Protein AF-A0A3T0DT25-F1 (afdb_monomer_lite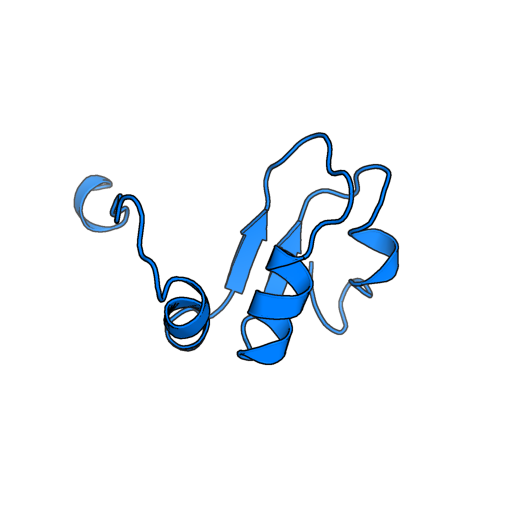)

Foldseek 3Di:
DVVVVDDDPDDDPVVLQCLLVAQADEDEDQDDPEPVVCVSNVVSVHAYEYDPHPDYPVVRDDPPPRHD

InterPro domains:
  IPR001296 Glycosyl transferase, family 1 [PF00534] (2-67)

Radius of gyration: 12.66 Å; chains: 1; bounding box: 27×26×34 Å

Sequence (68 aa):
MLEERIRFHGYDPDARAQFRKGSFSLLTSKSEGHPLVLLESMAAGCIPIAYDIEFGPSDIITHGVNGS

Organism: Brevibacterium aurantiacum (NCBI:txid273384)

pLDDT: mean 89.11, std 7.63, range [58.81, 96.19]

Structure (mmCIF, N/CA/C/O backbone):
data_AF-A0A3T0DT25-F1
#
_entry.id   AF-A0A3T0DT25-F1
#
loop_
_atom_site.group_PDB
_atom_site.id
_atom_site.type_symbol
_atom_site.label_atom_id
_atom_site.label_alt_id
_atom_site.label_comp_id
_atom_site.label_asym_id
_atom_site.label_entity_id
_atom_site.label_seq_id
_atom_site.pdbx_PDB_ins_code
_atom_site.Cartn_x
_atom_site.Cartn_y
_atom_site.Cartn_z
_atom_site.occupancy
_atom_site.B_iso_or_equiv
_atom_site.auth_seq_id
_atom_site.auth_comp_id
_atom_site.auth_asym_id
_atom_site.auth_atom_id
_atom_site.pdbx_PDB_model_num
ATOM 1 N N . MET A 1 1 ? 2.832 16.873 18.530 1.00 58.81 1 MET A N 1
ATOM 2 C CA . MET A 1 1 ? 3.884 17.319 17.579 1.00 58.81 1 MET A CA 1
ATOM 3 C C . MET A 1 1 ? 3.841 16.383 16.351 1.00 58.81 1 MET A C 1
ATOM 5 O O . MET A 1 1 ? 3.090 15.412 16.414 1.00 58.81 1 MET A O 1
ATOM 9 N N . LEU A 1 2 ? 4.471 16.663 15.201 1.00 72.94 2 LEU A N 1
ATOM 10 C CA . LEU A 1 2 ? 4.324 15.804 13.996 1.00 72.94 2 LEU A CA 1
ATOM 11 C C . LEU A 1 2 ? 4.999 14.433 14.183 1.00 72.94 2 LEU A C 1
ATOM 13 O O . LEU A 1 2 ? 4.527 13.415 13.678 1.00 72.94 2 LEU A O 1
ATOM 17 N N . GLU A 1 3 ? 6.057 14.415 14.983 1.00 76.44 3 GLU A N 1
ATOM 18 C CA . GLU A 1 3 ? 6.899 13.269 15.317 1.00 76.44 3 GLU A CA 1
ATOM 19 C C . GLU A 1 3 ? 6.123 12.159 16.046 1.00 76.44 3 GLU A C 1
ATOM 21 O O . GLU A 1 3 ? 6.490 10.993 15.982 1.00 76.44 3 GLU A O 1
ATOM 26 N N . GLU A 1 4 ? 5.005 12.491 16.699 1.00 87.00 4 GLU A N 1
ATOM 27 C CA . GLU A 1 4 ? 4.146 11.512 17.382 1.00 87.00 4 GLU A CA 1
ATOM 28 C C . GLU A 1 4 ? 3.159 10.820 16.426 1.00 87.00 4 GLU A C 1
ATOM 30 O O . GLU A 1 4 ? 2.576 9.790 16.774 1.00 87.00 4 GLU A O 1
ATOM 35 N N . ARG A 1 5 ? 2.956 11.382 15.225 1.00 89.81 5 ARG A N 1
ATOM 36 C CA . ARG A 1 5 ? 1.987 10.900 14.225 1.00 89.81 5 ARG A CA 1
ATOM 37 C C . ARG A 1 5 ? 2.634 10.110 13.091 1.00 89.81 5 ARG A C 1
ATOM 39 O O . ARG A 1 5 ? 1.939 9.340 12.436 1.00 89.81 5 ARG A O 1
ATOM 46 N N . ILE A 1 6 ? 3.934 10.295 12.859 1.00 91.81 6 ILE A N 1
ATOM 47 C CA . ILE A 1 6 ? 4.687 9.621 11.796 1.00 91.81 6 ILE A CA 1
ATOM 48 C C . ILE A 1 6 ? 5.722 8.700 12.430 1.00 91.81 6 ILE A C 1
ATOM 50 O O . ILE A 1 6 ? 6.526 9.127 13.254 1.00 91.81 6 ILE A O 1
ATOM 54 N N . ARG A 1 7 ? 5.718 7.428 12.027 1.00 91.75 7 ARG A N 1
ATOM 55 C CA . ARG A 1 7 ? 6.669 6.420 12.501 1.00 91.75 7 ARG A CA 1
ATOM 56 C C . ARG A 1 7 ? 7.369 5.777 11.313 1.00 91.75 7 ARG A C 1
ATOM 58 O O . ARG A 1 7 ? 6.714 5.293 10.395 1.00 91.75 7 ARG A O 1
ATOM 65 N N . PHE A 1 8 ? 8.697 5.740 11.355 1.00 92.88 8 PHE A N 1
ATOM 66 C CA . PHE A 1 8 ? 9.504 4.989 10.398 1.00 92.88 8 PHE A CA 1
ATOM 67 C C . PHE A 1 8 ? 9.741 3.585 10.952 1.00 92.88 8 PHE A C 1
ATOM 69 O O . PHE A 1 8 ? 10.503 3.410 11.899 1.00 92.88 8 PHE A O 1
ATOM 76 N N . HIS A 1 9 ? 9.064 2.591 10.381 1.00 92.12 9 HIS A N 1
ATOM 77 C CA . HIS A 1 9 ? 9.122 1.206 10.858 1.00 92.12 9 HIS A CA 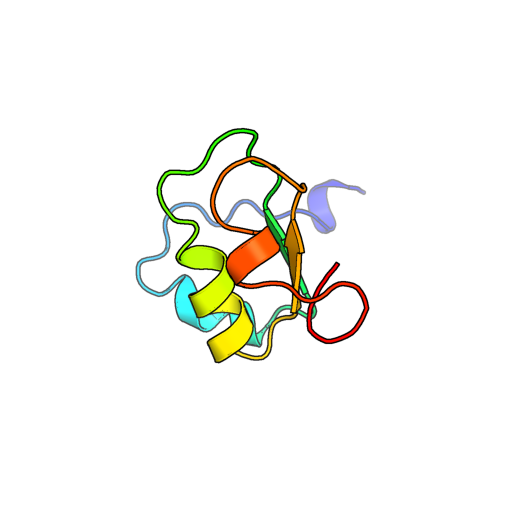1
ATOM 78 C C . HIS A 1 9 ? 10.361 0.433 10.377 1.00 92.12 9 HIS A C 1
ATOM 80 O O . HIS A 1 9 ? 10.679 -0.610 10.941 1.00 92.12 9 HIS A O 1
ATOM 86 N N . GLY A 1 10 ? 11.083 0.953 9.379 1.00 95.06 10 GLY A N 1
ATOM 87 C CA . GLY A 1 10 ? 12.185 0.237 8.739 1.00 95.06 10 GLY A CA 1
ATOM 88 C C . GLY A 1 10 ? 11.690 -0.931 7.881 1.00 95.06 10 GLY A C 1
ATOM 89 O O . GLY A 1 10 ? 10.539 -0.951 7.450 1.00 95.06 10 GLY A O 1
ATOM 90 N N . TYR A 1 11 ? 12.580 -1.884 7.608 1.00 95.69 11 TYR A N 1
ATOM 91 C CA . TYR A 1 11 ? 12.228 -3.112 6.900 1.00 95.69 11 TYR A CA 1
ATOM 92 C C . TYR A 1 11 ? 11.456 -4.060 7.825 1.00 95.69 11 TYR A C 1
ATOM 94 O O . TYR A 1 11 ? 11.936 -4.393 8.908 1.00 95.69 11 TYR A O 1
ATOM 102 N N . ASP A 1 12 ? 10.292 -4.523 7.372 1.00 94.81 12 ASP 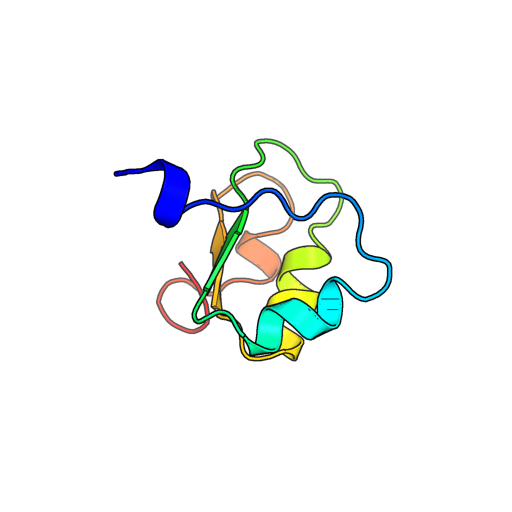A N 1
ATOM 103 C CA . ASP A 1 12 ? 9.468 -5.521 8.053 1.00 94.81 12 ASP A CA 1
ATOM 104 C C . ASP A 1 12 ? 9.217 -6.695 7.087 1.00 94.81 12 ASP A C 1
ATOM 106 O O . ASP A 1 12 ? 8.598 -6.488 6.038 1.00 94.81 12 ASP A O 1
ATOM 110 N N . PRO A 1 13 ? 9.677 -7.922 7.393 1.00 94.44 13 PRO A N 1
ATOM 111 C CA . PRO A 1 13 ? 9.405 -9.087 6.552 1.00 94.44 13 PRO A CA 1
ATOM 112 C C . PRO A 1 13 ? 7.910 -9.452 6.479 1.00 94.44 13 PRO A C 1
ATOM 114 O O . PRO A 1 13 ? 7.514 -10.155 5.553 1.00 94.44 13 PRO A O 1
ATOM 117 N N . ASP A 1 14 ? 7.082 -8.971 7.413 1.00 93.31 14 ASP A N 1
ATOM 118 C CA . ASP A 1 14 ? 5.623 -9.140 7.432 1.00 93.31 14 ASP A CA 1
ATOM 119 C C . ASP A 1 14 ? 4.885 -7.810 7.173 1.00 93.31 14 ASP A C 1
ATOM 121 O O . ASP A 1 14 ? 3.767 -7.579 7.642 1.00 93.31 14 ASP A O 1
ATOM 125 N N . ALA A 1 15 ? 5.491 -6.911 6.384 1.00 92.62 15 ALA A N 1
ATOM 126 C CA . ALA A 1 15 ? 4.900 -5.616 6.027 1.00 92.62 15 ALA A CA 1
ATOM 127 C C . ALA A 1 15 ? 3.467 -5.739 5.470 1.00 92.62 15 ALA A C 1
ATOM 129 O O . ALA A 1 15 ? 2.614 -4.896 5.750 1.00 92.62 15 ALA A O 1
ATOM 130 N N . ARG A 1 16 ? 3.165 -6.830 4.752 1.00 93.12 16 ARG A N 1
ATOM 131 C CA . ARG A 1 16 ? 1.820 -7.118 4.228 1.00 93.12 16 ARG A CA 1
ATOM 132 C C . ARG A 1 16 ? 0.764 -7.196 5.328 1.00 93.12 16 ARG A C 1
ATOM 134 O O . ARG A 1 16 ? -0.346 -6.698 5.152 1.00 93.12 16 ARG A O 1
ATOM 141 N N . ALA A 1 17 ? 1.084 -7.781 6.484 1.00 94.31 17 ALA A N 1
ATOM 142 C CA . ALA A 1 17 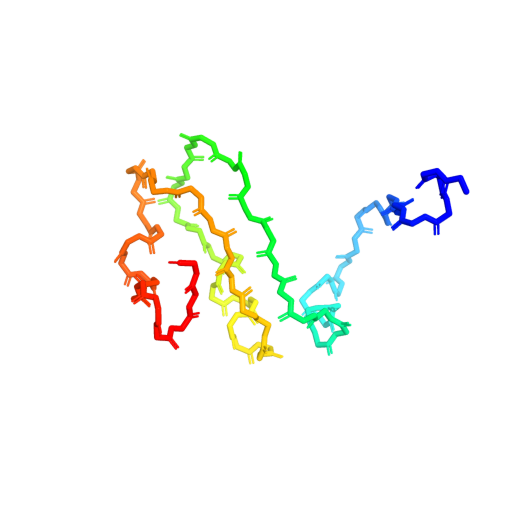? 0.140 -7.860 7.592 1.00 94.31 17 ALA A CA 1
ATOM 143 C C . ALA A 1 17 ? -0.194 -6.486 8.184 1.00 94.31 17 ALA A C 1
ATOM 145 O O . ALA A 1 17 ? -1.270 -6.336 8.771 1.00 94.31 17 ALA A O 1
ATOM 146 N N . GLN A 1 18 ? 0.688 -5.493 8.022 1.00 95.06 18 GLN A N 1
ATOM 147 C CA . GLN A 1 18 ? 0.494 -4.148 8.561 1.00 95.06 18 GLN A CA 1
ATOM 148 C C . GLN A 1 18 ? -0.632 -3.392 7.850 1.00 95.06 18 GLN A C 1
ATOM 150 O O . GLN A 1 18 ? -1.285 -2.570 8.491 1.00 95.06 18 GLN A O 1
ATOM 155 N N . PHE A 1 19 ? -0.938 -3.711 6.586 1.00 95.94 19 PHE A N 1
ATOM 156 C CA . PHE A 1 19 ? -2.045 -3.077 5.858 1.00 95.94 19 PHE A CA 1
ATOM 157 C C . PHE A 1 19 ? -3.392 -3.246 6.564 1.00 95.94 19 PHE A C 1
ATOM 159 O O . PHE A 1 19 ? -4.185 -2.312 6.569 1.00 95.94 19 PHE A O 1
ATOM 166 N N . ARG A 1 20 ? -3.605 -4.362 7.276 1.00 95.06 20 ARG A N 1
ATOM 167 C CA . ARG A 1 20 ? -4.825 -4.608 8.071 1.00 95.06 20 ARG A CA 1
ATOM 168 C C . ARG A 1 20 ? -5.048 -3.598 9.201 1.00 95.06 20 ARG A C 1
ATOM 170 O O . ARG A 1 20 ? -6.142 -3.527 9.749 1.00 95.06 20 ARG A O 1
ATOM 177 N N . LYS A 1 21 ? -4.005 -2.867 9.602 1.00 94.12 21 LYS A N 1
ATOM 178 C CA . LYS A 1 21 ? -4.064 -1.847 10.659 1.00 94.12 21 LYS A CA 1
ATOM 179 C C . LYS A 1 21 ? -4.322 -0.445 10.102 1.00 94.12 21 LYS A C 1
ATOM 181 O O . LYS A 1 21 ? -4.603 0.461 10.882 1.00 94.12 21 LYS A O 1
ATOM 186 N N . GLY A 1 22 ? -4.170 -0.253 8.792 1.00 92.81 22 GLY A N 1
ATOM 187 C CA . GLY A 1 22 ? -4.363 1.027 8.120 1.00 92.81 22 GLY A CA 1
ATOM 188 C C . GLY A 1 22 ? -5.757 1.143 7.514 1.00 92.81 22 GLY A C 1
ATOM 189 O O . GLY A 1 22 ? -6.334 0.155 7.075 1.00 92.81 22 GLY A O 1
ATOM 190 N N . SER A 1 23 ? -6.286 2.366 7.460 1.00 93.56 23 SER A N 1
ATOM 191 C CA . SER A 1 23 ? -7.523 2.656 6.720 1.00 93.56 23 SER A CA 1
ATOM 192 C C . SER A 1 23 ? -7.270 2.816 5.216 1.00 93.56 23 SER A C 1
ATOM 194 O O . SER A 1 23 ? -8.139 2.519 4.402 1.00 93.56 23 SER A O 1
ATOM 196 N N . PHE A 1 24 ? -6.086 3.314 4.854 1.00 95.12 24 PHE A N 1
ATOM 197 C CA . PHE A 1 24 ? -5.643 3.520 3.479 1.00 95.12 24 PHE A CA 1
ATOM 198 C C . PHE A 1 24 ? -4.115 3.436 3.387 1.00 95.12 24 PHE A C 1
ATOM 200 O O . PHE A 1 24 ? -3.408 3.654 4.377 1.00 95.12 24 PHE A O 1
ATOM 207 N N . SER A 1 25 ? -3.604 3.152 2.191 1.00 95.69 25 SER A N 1
ATOM 208 C CA . SER A 1 25 ? -2.174 3.162 1.869 1.00 95.69 25 SER A CA 1
ATOM 209 C C . SER A 1 25 ? -1.867 4.242 0.840 1.00 95.69 25 SER A C 1
ATOM 211 O O . SER A 1 25 ? -2.657 4.445 -0.076 1.00 95.69 25 SER A O 1
ATOM 213 N N . LEU A 1 26 ? -0.708 4.890 0.946 1.00 94.56 26 LEU A N 1
ATOM 214 C CA . LEU A 1 26 ? -0.270 5.923 0.007 1.00 94.56 26 LEU A CA 1
ATOM 215 C C . LEU A 1 26 ? 0.908 5.420 -0.829 1.00 94.56 26 LEU A C 1
ATOM 217 O O . LEU A 1 26 ? 1.929 5.029 -0.264 1.00 94.56 26 LEU A O 1
ATOM 221 N N . LEU A 1 27 ? 0.789 5.486 -2.155 1.00 93.19 27 LEU A N 1
ATOM 222 C CA . LEU A 1 27 ? 1.891 5.267 -3.092 1.00 93.19 27 LEU A CA 1
ATOM 223 C C . LEU A 1 27 ? 2.183 6.569 -3.846 1.00 93.19 27 LEU A C 1
ATOM 225 O O . LEU A 1 27 ? 1.498 6.924 -4.801 1.00 93.19 27 LEU A O 1
ATOM 229 N N . THR A 1 28 ? 3.217 7.286 -3.412 1.00 91.56 28 THR A N 1
ATOM 230 C CA . THR A 1 28 ? 3.636 8.582 -3.982 1.00 91.56 28 THR A CA 1
ATOM 231 C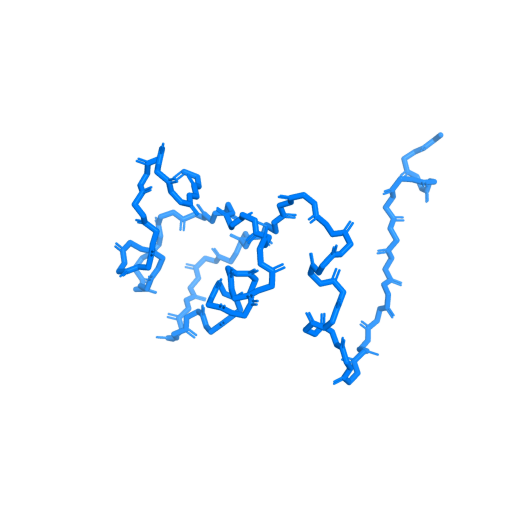 C . THR A 1 28 ? 4.816 8.457 -4.953 1.00 91.56 28 THR A C 1
ATOM 233 O O . THR A 1 28 ? 5.538 9.426 -5.203 1.00 91.56 28 THR A O 1
ATOM 236 N N . SER A 1 29 ? 5.032 7.252 -5.488 1.00 88.19 29 SER A N 1
ATOM 237 C CA . SER A 1 29 ? 6.046 6.981 -6.507 1.00 88.19 29 SER A CA 1
ATOM 238 C C . SER A 1 29 ? 5.722 7.694 -7.823 1.00 88.19 29 SER A C 1
ATOM 240 O O . SER A 1 29 ? 4.567 8.004 -8.107 1.00 88.19 29 SER A O 1
ATOM 242 N N . LYS A 1 30 ? 6.754 7.967 -8.627 1.00 87.31 30 LYS A N 1
ATOM 243 C CA . LYS A 1 30 ? 6.629 8.605 -9.952 1.00 87.31 30 LYS A CA 1
ATOM 244 C C . LYS A 1 30 ? 6.828 7.635 -11.119 1.00 87.31 30 LYS A C 1
ATOM 246 O O . LYS A 1 30 ? 6.653 8.038 -12.263 1.00 87.31 30 LYS A O 1
ATOM 251 N N . SER A 1 31 ? 7.254 6.403 -10.847 1.00 84.38 31 SER A N 1
ATOM 252 C CA . SER A 1 31 ? 7.460 5.359 -11.850 1.00 84.38 31 SER A CA 1
ATOM 253 C C . SER A 1 31 ? 7.379 3.998 -11.174 1.00 84.38 31 SER A C 1
ATOM 255 O O . SER A 1 31 ? 7.985 3.795 -10.124 1.00 84.38 31 SER A O 1
ATOM 257 N N . GLU A 1 32 ? 6.642 3.076 -11.782 1.00 79.06 32 GLU A N 1
ATOM 258 C CA . GLU A 1 32 ? 6.467 1.709 -11.302 1.00 79.06 32 GLU A CA 1
ATOM 259 C C . GLU A 1 32 ? 6.624 0.735 -12.470 1.00 79.06 32 GLU A C 1
ATOM 261 O O . GLU A 1 32 ? 6.222 1.028 -13.596 1.00 79.06 32 GLU A O 1
ATOM 266 N N . GLY A 1 33 ? 7.223 -0.430 -12.206 1.00 78.81 33 GLY A N 1
ATOM 267 C CA . GLY A 1 33 ? 7.235 -1.534 -13.172 1.00 78.81 33 GLY A CA 1
ATOM 268 C C . GLY A 1 33 ? 5.908 -2.291 -13.144 1.00 78.81 33 GLY A C 1
ATOM 269 O O . GLY A 1 33 ? 5.239 -2.443 -14.159 1.00 78.81 33 GLY A O 1
ATOM 270 N N . HIS A 1 34 ? 5.516 -2.737 -11.951 1.00 81.19 34 HIS A N 1
ATOM 271 C CA . HIS A 1 34 ? 4.170 -3.213 -11.657 1.00 81.19 34 HIS A CA 1
ATOM 272 C C . HIS A 1 34 ? 3.902 -3.022 -10.156 1.00 81.19 34 HIS A C 1
ATOM 274 O O . HIS A 1 34 ? 4.645 -3.576 -9.339 1.00 81.19 34 HIS A O 1
ATOM 280 N N . PRO A 1 35 ? 2.878 -2.252 -9.756 1.00 85.25 35 PRO A N 1
ATOM 281 C CA . PRO A 1 35 ? 2.727 -1.811 -8.374 1.00 85.25 35 PRO A CA 1
ATOM 282 C C . PRO A 1 35 ? 2.039 -2.881 -7.507 1.00 85.25 35 PRO A C 1
ATOM 284 O O . PRO A 1 35 ? 0.918 -2.705 -7.030 1.00 85.25 35 PRO A O 1
ATOM 287 N N . LEU A 1 36 ? 2.731 -4.001 -7.264 1.00 91.25 36 LEU A N 1
ATOM 288 C CA . LEU A 1 36 ? 2.238 -5.137 -6.463 1.00 91.25 36 LEU A CA 1
ATOM 289 C C . LEU A 1 36 ? 1.742 -4.723 -5.072 1.00 91.25 36 LEU A C 1
ATOM 291 O O . LEU A 1 36 ? 0.800 -5.312 -4.548 1.00 91.25 36 LEU A O 1
ATOM 295 N N . VAL A 1 37 ? 2.335 -3.677 -4.497 1.00 92.38 37 VAL A N 1
ATOM 296 C CA . VAL A 1 37 ? 1.945 -3.132 -3.193 1.00 92.38 37 VAL A CA 1
ATOM 297 C C . VAL A 1 37 ? 0.484 -2.664 -3.155 1.00 92.38 37 VAL A C 1
ATOM 299 O O . VAL A 1 37 ? -0.158 -2.756 -2.112 1.00 92.38 37 VAL A O 1
ATOM 302 N N . LEU A 1 38 ? -0.078 -2.217 -4.287 1.00 93.12 38 LEU A N 1
ATOM 303 C CA . LEU A 1 38 ? -1.491 -1.840 -4.372 1.00 93.12 38 LEU A CA 1
ATOM 304 C C . LEU A 1 38 ? -2.383 -3.073 -4.207 1.00 93.12 38 LEU A C 1
ATOM 306 O O . LEU A 1 38 ? -3.328 -3.043 -3.423 1.00 93.12 38 LEU A O 1
ATOM 310 N N . LEU A 1 39 ? -2.033 -4.179 -4.870 1.00 93.06 39 LEU A N 1
ATOM 311 C CA . LEU A 1 39 ? -2.754 -5.450 -4.752 1.00 93.06 39 LEU A CA 1
ATOM 312 C C . LEU A 1 39 ? -2.662 -6.018 -3.335 1.00 93.06 39 LEU A C 1
ATOM 314 O O . LEU A 1 39 ? -3.657 -6.491 -2.792 1.00 93.06 39 LEU A O 1
ATOM 318 N N . GLU A 1 40 ? -1.480 -5.956 -2.722 1.00 94.50 40 GLU A N 1
ATOM 319 C CA . GLU A 1 40 ? -1.266 -6.409 -1.345 1.00 94.50 40 GLU A CA 1
ATOM 320 C C . GLU A 1 40 ? -2.102 -5.604 -0.344 1.00 94.50 40 GLU A C 1
ATOM 322 O O . GLU A 1 40 ? -2.732 -6.184 0.543 1.00 94.50 40 GLU A O 1
ATOM 327 N N . SER A 1 41 ? -2.149 -4.282 -0.519 1.00 95.19 41 SER A N 1
ATOM 328 C CA . SER A 1 41 ? -2.963 -3.380 0.295 1.00 95.19 41 SER A CA 1
ATOM 329 C C . SER A 1 41 ? -4.456 -3.694 0.156 1.00 95.19 41 SER A C 1
ATOM 331 O O . SER A 1 41 ? -5.135 -3.956 1.154 1.00 95.19 41 SER A O 1
ATOM 333 N N . MET A 1 42 ? -4.952 -3.798 -1.082 1.00 93.81 42 MET A N 1
ATOM 334 C CA . MET A 1 42 ? -6.354 -4.115 -1.370 1.00 93.81 42 MET A CA 1
ATOM 335 C C . MET A 1 42 ? -6.762 -5.494 -0.844 1.00 93.81 42 MET A C 1
ATOM 337 O O . MET A 1 42 ? -7.834 -5.633 -0.257 1.00 93.81 42 MET A O 1
ATOM 341 N N . ALA A 1 43 ? -5.905 -6.510 -0.993 1.00 94.75 43 ALA A N 1
ATOM 342 C CA . ALA A 1 43 ? -6.154 -7.856 -0.474 1.00 94.75 43 ALA A CA 1
ATOM 343 C C . ALA A 1 43 ? -6.275 -7.883 1.061 1.00 94.75 43 ALA A C 1
ATOM 345 O O . ALA A 1 43 ? -6.972 -8.732 1.617 1.00 94.75 43 ALA A O 1
ATOM 346 N N . ALA A 1 44 ? -5.624 -6.942 1.747 1.00 95.31 44 ALA A N 1
ATOM 347 C CA . ALA A 1 44 ? -5.732 -6.749 3.189 1.00 95.31 44 ALA A CA 1
ATOM 348 C C . ALA A 1 44 ? -6.910 -5.846 3.610 1.00 95.31 44 ALA A C 1
ATOM 350 O O . ALA A 1 44 ? -7.075 -5.597 4.805 1.00 95.31 44 ALA A O 1
ATOM 351 N N . GLY A 1 45 ? -7.724 -5.366 2.661 1.00 93.81 45 GLY A N 1
ATOM 352 C CA . GLY A 1 45 ? -8.838 -4.446 2.909 1.00 93.81 45 GLY A CA 1
ATOM 353 C C . GLY A 1 45 ? -8.414 -2.992 3.132 1.00 93.81 45 GLY A C 1
ATOM 354 O O . GLY A 1 45 ? -9.204 -2.202 3.641 1.00 93.81 45 GLY A O 1
ATOM 355 N N . CYS A 1 46 ? -7.179 -2.638 2.775 1.00 96.19 46 CYS A N 1
ATOM 356 C CA . CYS A 1 46 ? -6.642 -1.291 2.905 1.00 96.19 46 CYS A CA 1
ATOM 357 C C . CYS A 1 46 ? -6.762 -0.562 1.561 1.00 96.19 46 CYS A C 1
ATOM 359 O O . CYS A 1 46 ? -6.337 -1.066 0.523 1.00 96.19 46 CYS A O 1
ATOM 361 N N . ILE A 1 47 ? -7.399 0.609 1.565 1.00 94.31 47 ILE A N 1
ATOM 362 C CA . ILE A 1 47 ? -7.745 1.327 0.332 1.00 94.31 47 ILE A CA 1
ATOM 363 C C . ILE A 1 47 ? -6.497 2.041 -0.217 1.00 94.31 47 ILE A C 1
ATOM 365 O O . ILE A 1 47 ? -5.935 2.888 0.483 1.00 94.31 47 ILE A O 1
ATOM 369 N N . PRO A 1 48 ? -6.032 1.753 -1.444 1.00 94.94 48 PRO A N 1
ATOM 370 C CA . PRO A 1 48 ? -4.893 2.455 -2.012 1.00 94.94 48 PRO A CA 1
ATOM 371 C C . PRO A 1 48 ? -5.255 3.853 -2.525 1.00 94.94 48 PRO A C 1
ATOM 373 O O . PRO A 1 48 ? -6.271 4.058 -3.185 1.00 94.94 48 PRO A O 1
ATOM 376 N N . ILE A 1 49 ? -4.359 4.803 -2.269 1.00 94.12 49 ILE A N 1
ATOM 377 C CA . ILE A 1 49 ? -4.325 6.137 -2.863 1.00 94.12 49 ILE A CA 1
ATOM 378 C C . ILE A 1 49 ? -2.974 6.274 -3.561 1.00 94.12 49 ILE A C 1
ATOM 380 O O . ILE A 1 49 ? -1.925 6.198 -2.914 1.00 94.12 49 ILE A O 1
ATOM 384 N N . ALA A 1 50 ? -2.989 6.457 -4.875 1.00 92.69 50 ALA A N 1
ATOM 385 C CA . ALA A 1 50 ? -1.780 6.510 -5.689 1.00 92.69 50 ALA A CA 1
ATOM 386 C C . ALA A 1 50 ? -1.835 7.672 -6.683 1.00 92.69 50 ALA A C 1
ATOM 388 O O . ALA A 1 50 ? -2.912 8.149 -7.037 1.00 92.69 50 ALA A O 1
ATOM 389 N N . TYR A 1 51 ? -0.669 8.133 -7.139 1.00 88.31 51 TYR A N 1
ATOM 390 C CA . TYR A 1 51 ? -0.627 8.993 -8.319 1.00 88.31 51 TYR A CA 1
ATOM 391 C C . TYR A 1 51 ? -1.020 8.203 -9.569 1.00 88.31 51 TYR A C 1
ATOM 393 O O . TYR A 1 51 ? -0.657 7.034 -9.705 1.00 88.31 51 TYR A O 1
ATOM 401 N N . ASP A 1 52 ? -1.728 8.863 -10.485 1.00 82.44 52 ASP A N 1
ATOM 402 C CA . ASP A 1 52 ? -1.993 8.333 -11.821 1.00 82.44 52 ASP A CA 1
ATOM 403 C C . ASP A 1 52 ? -0.716 8.467 -12.660 1.00 82.44 52 ASP A C 1
ATOM 405 O O . ASP A 1 52 ? -0.404 9.528 -13.206 1.00 82.44 52 ASP A O 1
ATOM 409 N N . ILE A 1 53 ? 0.098 7.414 -12.629 1.00 80.94 53 ILE A N 1
ATOM 410 C CA . ILE A 1 53 ? 1.372 7.312 -13.340 1.00 80.94 53 ILE A CA 1
ATOM 411 C C . ILE A 1 53 ? 1.313 6.132 -14.306 1.00 80.94 53 ILE A C 1
ATOM 413 O O . ILE A 1 53 ? 0.771 5.076 -13.981 1.00 80.94 53 ILE A O 1
ATOM 417 N N . GLU A 1 54 ? 1.916 6.284 -15.481 1.00 74.75 54 GLU A N 1
ATOM 418 C CA . GLU A 1 54 ? 2.136 5.144 -16.370 1.00 74.75 54 GLU A CA 1
ATOM 419 C C . GLU A 1 54 ? 3.304 4.294 -15.828 1.00 74.75 54 GLU A C 1
ATOM 421 O O . GLU A 1 54 ? 4.382 4.824 -15.546 1.00 74.75 54 GLU A O 1
ATOM 426 N N . PHE A 1 55 ? 3.173 2.981 -15.626 1.00 69.75 55 PHE A N 1
ATOM 427 C CA . PHE A 1 55 ? 2.021 2.083 -15.817 1.00 69.75 55 PHE A CA 1
ATOM 428 C C . PHE A 1 55 ? 1.544 1.510 -14.469 1.00 69.75 55 PHE A C 1
ATOM 430 O O . PHE A 1 55 ? 2.325 1.415 -13.521 1.00 69.75 55 PHE A O 1
ATOM 437 N N . GLY A 1 56 ? 0.293 1.039 -14.393 1.00 81.44 56 GLY A N 1
ATOM 438 C CA . GLY A 1 56 ? -0.141 0.109 -13.345 1.00 81.44 56 GLY A CA 1
ATOM 439 C C . GLY A 1 56 ? -1.265 0.578 -12.415 1.00 81.44 56 GLY A C 1
ATOM 440 O O . GLY A 1 56 ? -2.228 -0.172 -12.274 1.00 81.44 56 GLY A O 1
ATOM 441 N N . PRO A 1 57 ? -1.209 1.759 -11.761 1.00 83.12 57 PRO A N 1
ATOM 442 C CA . PRO A 1 57 ? -2.271 2.182 -10.845 1.00 83.12 57 PRO A CA 1
ATOM 443 C C . PRO A 1 57 ? -3.656 2.217 -11.497 1.00 83.12 57 PRO A C 1
ATOM 445 O O . PRO A 1 57 ? -4.612 1.731 -10.899 1.00 83.12 57 PRO A O 1
ATOM 448 N N . SER A 1 58 ? -3.753 2.705 -12.735 1.00 84.62 58 SER A N 1
ATOM 449 C CA . SER A 1 58 ? -5.002 2.775 -13.503 1.00 84.62 58 SER A CA 1
ATOM 450 C C . SER A 1 58 ? -5.550 1.411 -13.951 1.00 84.62 58 SER A C 1
ATOM 452 O O . SER A 1 58 ? -6.748 1.297 -14.195 1.00 84.62 58 SER A O 1
ATOM 454 N N . ASP A 1 59 ? -4.724 0.358 -13.983 1.00 86.50 59 ASP A N 1
ATOM 455 C CA . ASP A 1 59 ? -5.168 -1.018 -14.265 1.00 86.50 59 ASP A CA 1
ATOM 456 C C . ASP A 1 59 ? -5.780 -1.707 -13.029 1.00 86.50 59 ASP A C 1
ATOM 458 O O . ASP A 1 59 ? -6.450 -2.735 -13.142 1.00 86.50 59 ASP A O 1
ATOM 462 N N . ILE A 1 60 ? -5.523 -1.168 -11.832 1.00 89.19 60 ILE A N 1
ATOM 463 C CA . ILE A 1 60 ? -5.869 -1.780 -10.539 1.00 89.19 60 ILE A CA 1
ATOM 464 C C . ILE A 1 60 ? -6.945 -0.962 -9.806 1.00 89.19 60 ILE A C 1
ATOM 466 O O . ILE A 1 60 ? -7.859 -1.522 -9.189 1.00 89.19 60 ILE A O 1
ATOM 470 N N . ILE A 1 61 ? -6.844 0.366 -9.869 1.00 91.44 61 ILE A N 1
ATOM 471 C CA . ILE A 1 61 ? -7.699 1.305 -9.148 1.00 91.44 61 ILE A CA 1
ATOM 472 C C . ILE A 1 61 ? -8.786 1.834 -10.083 1.00 91.44 61 ILE A C 1
ATOM 474 O O . ILE A 1 61 ? -8.520 2.442 -11.114 1.00 91.44 61 ILE A O 1
ATOM 478 N N . THR A 1 62 ? -10.039 1.649 -9.680 1.00 92.12 62 THR A N 1
ATOM 479 C CA . THR A 1 62 ? -11.194 2.352 -10.237 1.00 92.12 62 THR A CA 1
ATOM 480 C C . THR A 1 62 ? -11.530 3.524 -9.323 1.00 92.12 62 THR A C 1
ATOM 482 O O . THR A 1 62 ? -12.003 3.330 -8.196 1.00 92.12 62 THR A O 1
ATOM 485 N N . HIS A 1 63 ? -11.291 4.734 -9.831 1.00 90.56 63 HIS A N 1
ATOM 486 C CA . HIS A 1 63 ? -11.497 5.988 -9.109 1.00 90.56 63 HIS A CA 1
ATOM 487 C C . HIS A 1 63 ? -12.884 6.059 -8.456 1.00 90.56 63 HIS A C 1
ATOM 489 O O . HIS A 1 63 ? -13.905 5.835 -9.111 1.00 90.56 63 HIS A O 1
ATOM 495 N N . GLY A 1 64 ? -12.920 6.351 -7.152 1.00 89.94 64 GLY A N 1
ATOM 496 C CA . GLY A 1 64 ? -14.159 6.472 -6.377 1.00 89.94 64 GLY A CA 1
ATOM 497 C C . GLY A 1 64 ? -14.874 5.152 -6.058 1.00 89.94 64 GLY A C 1
ATOM 498 O O . GLY A 1 64 ? -15.921 5.182 -5.412 1.00 89.94 64 GLY A O 1
ATOM 499 N N . VAL A 1 65 ? -14.331 4.001 -6.473 1.00 91.94 65 VAL A N 1
ATOM 500 C CA . VAL A 1 65 ? -14.906 2.673 -6.191 1.00 91.94 65 VAL A CA 1
ATOM 501 C C . VAL A 1 65 ? -14.041 1.887 -5.211 1.00 91.94 65 VAL A C 1
ATOM 503 O O . VAL A 1 65 ? -14.546 1.416 -4.195 1.00 91.94 65 VAL A O 1
ATOM 506 N N . ASN A 1 66 ? -12.747 1.728 -5.501 1.00 89.94 66 ASN A N 1
ATOM 507 C CA . ASN A 1 66 ? -11.845 0.875 -4.713 1.00 89.94 66 ASN A CA 1
ATOM 508 C C . ASN A 1 66 ? -10.522 1.560 -4.322 1.00 89.94 66 ASN A C 1
ATOM 510 O O . ASN A 1 66 ? -9.620 0.897 -3.815 1.00 89.94 66 ASN A O 1
ATOM 514 N N . GLY A 1 67 ? -10.409 2.868 -4.544 1.00 89.00 67 GLY A N 1
ATOM 515 C CA . GLY A 1 67 ? -9.197 3.640 -4.312 1.00 89.00 67 GLY A CA 1
ATOM 516 C C . GLY A 1 67 ? -9.384 5.109 -4.661 1.00 89.00 67 GLY A C 1
ATOM 517 O O . GLY A 1 67 ? -10.514 5.551 -4.904 1.00 89.00 67 GLY A O 1
ATOM 518 N N . SER A 1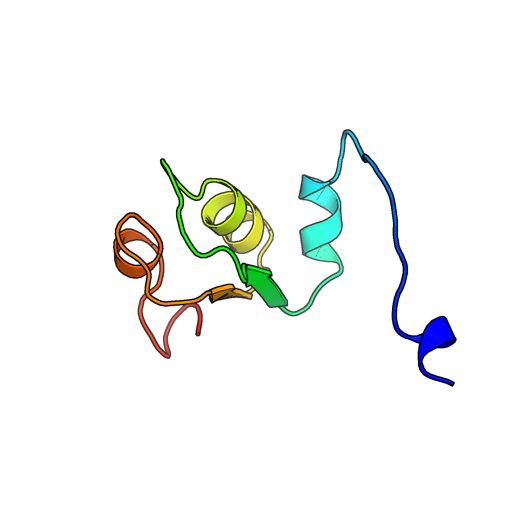 68 ? -8.264 5.836 -4.632 1.00 66.06 68 SER A N 1
ATOM 519 C CA . SER A 1 68 ? -8.200 7.269 -4.934 1.00 66.06 68 SER A CA 1
ATOM 520 C C . SER A 1 68 ? -8.958 7.661 -6.169 1.00 66.06 68 SER A C 1
ATOM 522 O O . SER A 1 68 ? -8.803 7.028 -7.236 1.00 66.06 68 SER A O 1
#

Secondary structure (DSSP, 8-state):
-GGGT-------TTHHHHGGG-SEEEE--S--S--HHHHHHHHTTPEEEE---SSSHHHH--BTTTB-